Protein AF-A0A920W8Z4-F1 (afdb_monomer_lite)

pLDDT: mean 73.72, std 17.5, range [38.81, 95.88]

Sequence (122 aa):
MTVTRDEVDTISGELWQLGTLGIEEVDAGTTVTLLAGFNSAISADDAAKQLKRFAVVEEFGSGDYLDPWRDFASIYRAGNRFVVKPPWVVTSQTQANWSVDRPGRSFGSGSHPPTRLAFGST

Radius of gyration: 22.01 Å; chains: 1; bounding box: 44×39×53 Å

Foldseek 3Di:
DKDFPVCVVVVVVLLVVLPFPDWDWDDPDRITDIDTHDPDLVSVVVSCVVVVHDDDRDDDDPPPPPCPVVVVFDWDDQPDAEIEHAPPDDDDDDGHDYDHDHPDDDPQSNPDPVNSVVSVDD

Secondary structure (DSSP, 8-state):
-EEEGGGHHHHHHHHHHTT-SEEEEEE-SSEEEEEEE-SSHHHHHHHHHHTTS--------TTTTTSGGGGG---EEETTTEEEE-TT------SSEEEE---SSSS-SS-SHHHHHHTS--

Structure (mmCIF, N/CA/C/O backbone):
data_AF-A0A920W8Z4-F1
#
_entry.id   AF-A0A920W8Z4-F1
#
loop_
_atom_site.group_PDB
_atom_site.id
_atom_site.type_symbol
_atom_site.label_atom_id
_atom_site.label_alt_id
_atom_site.label_comp_id
_atom_site.label_asym_id
_atom_site.label_entity_id
_atom_site.label_seq_id
_atom_site.pdbx_PDB_ins_code
_atom_site.Cartn_x
_atom_site.Cartn_y
_atom_site.Cartn_z
_atom_site.occupancy
_atom_site.B_iso_or_equiv
_atom_site.auth_seq_id
_atom_site.auth_comp_id
_atom_site.auth_asym_id
_atom_site.auth_atom_id
_atom_site.pdbx_PDB_model_num
ATOM 1 N N . MET A 1 1 ? 0.546 -1.588 9.445 1.00 89.69 1 MET A N 1
ATOM 2 C CA . MET A 1 1 ? -0.144 -2.011 10.690 1.00 89.69 1 MET A CA 1
ATOM 3 C C . MET A 1 1 ? -0.631 -3.442 10.548 1.00 89.69 1 MET A C 1
ATOM 5 O O . MET A 1 1 ? -0.862 -3.854 9.421 1.00 89.69 1 MET A O 1
ATOM 9 N N . THR A 1 2 ? -0.821 -4.180 11.640 1.00 92.06 2 THR A N 1
ATOM 10 C CA . THR A 1 2 ? -1.317 -5.568 11.586 1.00 92.06 2 THR A CA 1
ATOM 11 C C . THR A 1 2 ? -2.786 -5.633 11.994 1.00 92.06 2 THR A C 1
ATOM 13 O O . THR A 1 2 ? -3.162 -5.062 13.016 1.00 92.06 2 THR A O 1
ATOM 16 N N . VAL A 1 3 ? -3.598 -6.327 11.198 1.00 92.00 3 VAL A N 1
ATOM 17 C CA . VAL A 1 3 ? -5.046 -6.507 11.392 1.00 92.00 3 VAL A CA 1
ATOM 18 C C . VAL A 1 3 ? -5.429 -7.980 11.247 1.00 92.00 3 VAL A C 1
ATOM 20 O O . VAL A 1 3 ? -4.662 -8.785 10.708 1.00 92.00 3 VAL A O 1
ATOM 23 N N . THR A 1 4 ? -6.609 -8.357 11.732 1.00 94.19 4 THR A N 1
ATOM 24 C CA . THR A 1 4 ? -7.192 -9.673 11.424 1.00 94.19 4 THR A CA 1
ATOM 25 C C . THR A 1 4 ? -7.738 -9.704 9.994 1.00 94.19 4 THR A C 1
ATOM 27 O O . THR A 1 4 ? -8.006 -8.657 9.409 1.00 94.19 4 THR A O 1
ATOM 30 N N . ARG A 1 5 ? -7.923 -10.899 9.414 1.00 91.88 5 ARG A N 1
ATOM 31 C CA . ARG A 1 5 ? -8.456 -11.036 8.043 1.00 91.88 5 ARG A CA 1
ATOM 32 C C . ARG A 1 5 ? -9.834 -10.404 7.856 1.00 91.88 5 ARG A C 1
ATOM 34 O O . ARG A 1 5 ? -10.074 -9.798 6.819 1.00 91.88 5 ARG A O 1
ATOM 41 N N . ASP A 1 6 ? -10.698 -10.505 8.859 1.00 94.25 6 ASP A N 1
ATOM 42 C CA . ASP A 1 6 ? -12.054 -9.954 8.788 1.00 94.25 6 ASP A CA 1
ATOM 43 C C . ASP A 1 6 ? -12.058 -8.416 8.850 1.00 94.25 6 ASP A C 1
ATOM 45 O O . ASP A 1 6 ? -12.983 -7.772 8.364 1.00 94.25 6 ASP A O 1
ATOM 49 N N . GLU A 1 7 ? -11.007 -7.811 9.409 1.00 93.62 7 GLU A N 1
ATOM 50 C CA . GLU A 1 7 ? -10.846 -6.357 9.482 1.00 93.62 7 GLU A CA 1
ATOM 51 C C . GLU A 1 7 ? -10.243 -5.752 8.202 1.00 93.62 7 GLU A C 1
ATOM 53 O O . GLU A 1 7 ? -10.347 -4.540 8.014 1.00 93.62 7 GLU A O 1
ATOM 58 N N . VAL A 1 8 ? -9.621 -6.551 7.322 1.00 93.88 8 VAL A N 1
ATOM 59 C CA . VAL A 1 8 ? -8.846 -6.053 6.163 1.00 93.88 8 VAL A CA 1
ATOM 60 C C . VAL A 1 8 ? -9.657 -5.100 5.293 1.00 93.88 8 VAL A C 1
ATOM 62 O O . VAL A 1 8 ? -9.189 -3.998 5.011 1.00 93.88 8 VAL A O 1
ATOM 65 N N . ASP A 1 9 ? -10.868 -5.494 4.900 1.00 94.31 9 ASP A N 1
ATOM 66 C CA . ASP A 1 9 ? -11.721 -4.691 4.018 1.00 94.31 9 ASP A CA 1
ATOM 67 C C . ASP A 1 9 ? -12.109 -3.354 4.670 1.00 94.31 9 ASP A C 1
ATOM 69 O O . ASP A 1 9 ? -11.938 -2.285 4.083 1.00 94.31 9 ASP A O 1
ATOM 73 N N . THR A 1 10 ? -12.526 -3.403 5.939 1.00 95.62 10 THR A N 1
ATOM 74 C CA . THR A 1 10 ? -12.933 -2.209 6.694 1.00 95.62 10 THR A CA 1
ATOM 75 C C . THR A 1 10 ? -11.770 -1.233 6.864 1.00 95.62 10 THR A C 1
ATOM 77 O O . THR A 1 10 ? -11.901 -0.053 6.542 1.00 95.62 10 THR A O 1
ATOM 80 N N . ILE A 1 11 ? -10.608 -1.715 7.315 1.00 94.44 11 ILE A N 1
ATOM 81 C CA . ILE A 1 11 ? -9.447 -0.851 7.570 1.00 94.44 11 ILE A CA 1
ATOM 82 C C . ILE A 1 11 ? -8.847 -0.320 6.272 1.00 94.44 11 ILE A C 1
ATOM 84 O O . ILE A 1 11 ? -8.417 0.831 6.223 1.00 94.44 11 ILE A O 1
ATOM 88 N N . SER A 1 12 ? -8.868 -1.111 5.200 1.00 94.88 12 SER A N 1
ATOM 89 C CA . SER A 1 12 ? -8.455 -0.632 3.881 1.00 94.88 12 SER A CA 1
ATOM 90 C C . SER A 1 12 ? -9.366 0.492 3.394 1.00 94.88 12 SER A C 1
ATOM 92 O O . S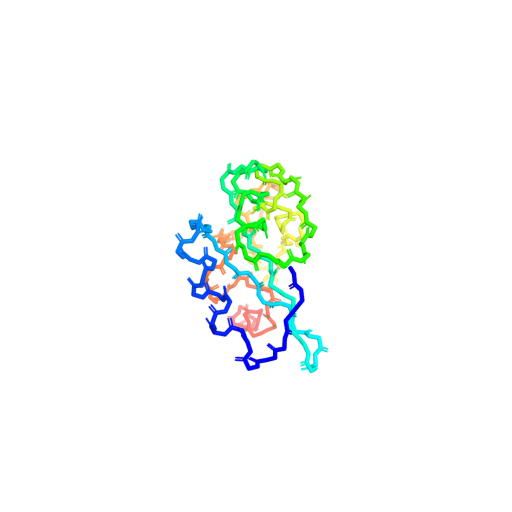ER A 1 12 ? -8.876 1.508 2.905 1.00 94.88 12 SER A O 1
ATOM 94 N N . GLY A 1 13 ? -10.682 0.363 3.584 1.00 95.12 13 GLY A N 1
ATOM 95 C CA . GLY A 1 13 ? -11.644 1.422 3.281 1.00 95.12 13 GLY A CA 1
ATOM 96 C C . GLY A 1 13 ? -11.372 2.717 4.052 1.00 95.12 13 GLY A C 1
ATOM 97 O O . GLY A 1 13 ? -11.353 3.796 3.458 1.00 95.12 13 GLY A O 1
ATOM 98 N N . GLU A 1 14 ? -11.100 2.622 5.354 1.00 95.88 14 GLU A N 1
ATOM 99 C CA . GLU A 1 14 ? -10.739 3.784 6.178 1.00 95.88 14 GLU A CA 1
ATOM 100 C C . GLU A 1 14 ? -9.427 4.433 5.701 1.00 95.88 14 GLU A C 1
ATOM 102 O O . GLU A 1 14 ? -9.353 5.653 5.559 1.00 95.88 14 GLU A O 1
ATOM 107 N N . LEU A 1 15 ? -8.406 3.639 5.363 1.00 94.81 15 LEU A N 1
ATOM 108 C CA . LEU A 1 15 ? -7.141 4.137 4.808 1.00 94.81 15 LEU A CA 1
ATOM 109 C C . LEU A 1 15 ? -7.330 4.888 3.480 1.00 94.81 15 LEU A C 1
ATOM 111 O O . LEU A 1 15 ? -6.681 5.914 3.257 1.00 94.81 15 LEU A O 1
ATOM 115 N N . TRP A 1 16 ? -8.242 4.427 2.620 1.00 95.81 16 TRP A N 1
ATOM 116 C CA . TRP A 1 16 ? -8.617 5.142 1.395 1.00 95.81 16 TRP A CA 1
ATOM 117 C C . TRP A 1 16 ? -9.289 6.481 1.680 1.00 95.81 16 TRP A C 1
ATOM 119 O O . TRP A 1 16 ? -8.955 7.480 1.042 1.00 95.81 16 TRP A O 1
ATOM 129 N N . GLN A 1 17 ? -10.185 6.539 2.665 1.00 95.88 17 GLN A N 1
ATOM 130 C CA . GLN A 1 17 ? -10.807 7.799 3.086 1.00 95.88 17 GLN A CA 1
ATOM 131 C C . GLN A 1 17 ? -9.789 8.785 3.673 1.00 95.88 17 GLN A C 1
ATOM 133 O O . GLN A 1 17 ? -9.941 9.995 3.512 1.00 95.88 17 GLN A O 1
ATOM 138 N N . LEU A 1 18 ? -8.732 8.271 4.304 1.00 94.88 18 LEU A N 1
ATOM 139 C CA . LEU A 1 18 ? -7.634 9.057 4.869 1.00 94.88 18 LEU A CA 1
ATOM 140 C C . LEU A 1 18 ? -6.580 9.477 3.831 1.00 94.88 18 LEU A C 1
ATOM 142 O O . LEU A 1 18 ? -5.631 10.179 4.176 1.00 94.88 18 LEU A O 1
ATOM 146 N N . GLY A 1 19 ? -6.749 9.099 2.561 1.00 93.81 19 GLY A N 1
ATOM 147 C CA . GLY A 1 19 ? -5.921 9.588 1.460 1.00 93.81 19 GLY A CA 1
ATOM 148 C C . GLY A 1 19 ? -4.642 8.791 1.216 1.00 93.81 19 GLY A C 1
ATOM 149 O O . GLY A 1 19 ? -3.647 9.362 0.764 1.00 93.81 19 GLY A O 1
ATOM 150 N N . THR A 1 20 ? -4.642 7.485 1.500 1.00 94.88 20 THR A N 1
ATOM 151 C CA . THR A 1 20 ? -3.537 6.620 1.068 1.00 94.88 20 THR A CA 1
ATOM 152 C C . THR A 1 20 ? -3.388 6.622 -0.461 1.00 94.88 20 THR A C 1
ATOM 154 O O . THR A 1 20 ? -4.362 6.739 -1.204 1.00 94.88 20 THR A O 1
ATOM 157 N N . LEU A 1 21 ? -2.151 6.495 -0.942 1.00 92.62 21 LEU A N 1
ATOM 158 C CA . LEU A 1 21 ? -1.816 6.376 -2.365 1.00 92.62 21 LEU A CA 1
ATOM 159 C C . LEU A 1 21 ? -1.874 4.923 -2.859 1.00 92.62 21 LEU A C 1
ATOM 161 O O . LEU A 1 21 ? -1.913 4.675 -4.063 1.00 92.62 21 LEU A O 1
ATOM 165 N N . GLY A 1 22 ? -1.855 3.966 -1.933 1.00 91.75 22 GLY A N 1
ATOM 166 C CA . GLY A 1 22 ? -1.861 2.540 -2.216 1.00 91.75 22 GLY A CA 1
ATOM 167 C C . GLY A 1 22 ? -1.647 1.729 -0.946 1.00 91.75 22 GLY A C 1
ATOM 168 O O . GLY A 1 22 ? -1.024 2.204 0.005 1.00 91.75 22 GLY A O 1
ATOM 169 N N . ILE A 1 23 ? -2.165 0.504 -0.951 1.00 92.44 23 ILE A N 1
ATOM 170 C CA . ILE A 1 23 ? -2.074 -0.434 0.165 1.00 92.44 23 ILE A CA 1
ATOM 171 C C . ILE A 1 23 ? -1.448 -1.728 -0.354 1.00 92.44 23 ILE A C 1
ATOM 173 O O . ILE A 1 23 ? -1.911 -2.281 -1.352 1.00 92.44 23 ILE A O 1
ATOM 177 N N . GLU A 1 24 ? -0.405 -2.201 0.318 1.00 93.44 24 GLU A N 1
ATOM 178 C CA . GLU A 1 24 ? 0.142 -3.544 0.148 1.00 93.44 24 GLU A CA 1
ATOM 179 C C . GLU A 1 24 ? -0.300 -4.429 1.317 1.00 93.44 24 GLU A C 1
ATOM 181 O O . GLU A 1 24 ? -0.213 -4.037 2.484 1.00 93.44 24 GLU A O 1
ATOM 186 N N . GLU A 1 25 ? -0.775 -5.629 0.990 1.00 93.69 25 GLU A N 1
ATOM 187 C CA . GLU A 1 25 ? -1.154 -6.655 1.954 1.00 93.69 25 GLU A CA 1
ATOM 188 C C . GLU A 1 25 ? -0.058 -7.713 2.045 1.00 93.69 25 GLU A C 1
ATOM 190 O O . GLU A 1 25 ? 0.203 -8.446 1.089 1.00 93.69 25 GLU A O 1
ATOM 195 N N . VAL A 1 26 ? 0.560 -7.825 3.218 1.00 93.62 26 VAL A N 1
ATOM 196 C CA . VAL A 1 26 ? 1.530 -8.881 3.513 1.00 93.62 26 VAL A CA 1
ATOM 197 C C . VAL A 1 26 ? 0.867 -9.912 4.413 1.00 93.62 26 VAL A C 1
ATOM 199 O O . VAL A 1 26 ? 0.588 -9.661 5.590 1.00 93.62 26 VAL A O 1
ATOM 202 N N . ASP A 1 27 ? 0.588 -11.073 3.829 1.00 91.31 27 ASP A N 1
ATOM 203 C CA . ASP A 1 27 ? -0.072 -12.189 4.498 1.00 91.31 27 ASP A CA 1
ATOM 204 C C . ASP A 1 27 ? 0.858 -12.835 5.539 1.00 91.31 27 ASP A C 1
ATOM 206 O O . ASP A 1 27 ? 1.996 -13.203 5.240 1.00 91.31 27 ASP A O 1
ATOM 210 N N . ALA A 1 28 ? 0.360 -12.984 6.767 1.00 88.56 28 ALA A N 1
ATOM 211 C CA . ALA A 1 28 ? 1.042 -13.644 7.877 1.00 88.56 28 ALA A CA 1
ATOM 212 C C . ALA A 1 28 ? 0.173 -14.765 8.485 1.00 88.56 28 ALA A C 1
ATOM 214 O O . ALA A 1 28 ? 0.219 -15.041 9.686 1.00 88.56 28 ALA A O 1
ATOM 215 N N . GLY A 1 29 ? -0.645 -15.424 7.658 1.00 88.19 29 GLY A N 1
ATOM 216 C CA . GLY A 1 29 ? -1.511 -16.527 8.063 1.00 88.19 29 GLY A CA 1
ATOM 217 C C . GLY A 1 29 ? -2.849 -16.028 8.602 1.00 88.19 29 GLY A C 1
ATOM 218 O O . GLY A 1 29 ? -3.781 -15.791 7.832 1.00 88.19 29 GLY A O 1
ATOM 219 N N . THR A 1 30 ? -2.974 -15.905 9.927 1.00 88.94 30 THR A N 1
ATOM 220 C CA . THR A 1 30 ? -4.222 -15.461 10.587 1.00 88.94 30 THR A CA 1
ATOM 221 C C . THR A 1 30 ? -4.375 -13.943 10.635 1.00 88.94 30 THR A C 1
ATOM 223 O O . THR A 1 30 ? -5.462 -13.440 10.913 1.00 88.94 30 THR A O 1
ATOM 226 N N . THR A 1 31 ? -3.294 -13.213 10.380 1.00 93.44 31 THR A N 1
ATOM 227 C CA . THR A 1 31 ? -3.267 -11.752 10.334 1.00 93.44 31 THR A CA 1
ATOM 228 C C . THR A 1 31 ? -2.704 -11.275 9.006 1.00 93.44 31 THR A C 1
ATOM 230 O O . THR A 1 31 ? -2.011 -12.009 8.299 1.00 93.44 31 THR A O 1
ATOM 233 N N . VAL A 1 32 ? -3.013 -10.027 8.677 1.00 94.12 32 VAL A N 1
ATOM 234 C CA . VAL A 1 32 ? -2.503 -9.339 7.495 1.00 94.12 32 VAL A CA 1
ATOM 235 C C . VAL A 1 32 ? -1.825 -8.059 7.952 1.00 94.12 32 VAL A C 1
ATOM 237 O O . VAL A 1 32 ? -2.351 -7.322 8.790 1.00 94.12 32 VAL A O 1
ATOM 240 N N . THR A 1 33 ? -0.634 -7.797 7.425 1.00 93.44 33 THR A N 1
ATOM 241 C CA . THR A 1 33 ? 0.033 -6.511 7.609 1.00 93.44 33 THR A CA 1
ATOM 242 C C . THR A 1 33 ? -0.309 -5.610 6.434 1.00 93.44 33 THR A C 1
ATOM 244 O O . THR A 1 33 ? 0.054 -5.907 5.303 1.00 93.44 33 THR A O 1
ATOM 247 N N . LEU A 1 34 ? -1.002 -4.508 6.714 1.00 92.50 34 LEU A N 1
ATOM 248 C CA . LEU A 1 34 ? -1.309 -3.461 5.744 1.00 92.50 34 LEU A CA 1
ATOM 249 C C . LEU A 1 34 ? -0.183 -2.424 5.742 1.00 92.50 34 LEU A C 1
ATOM 251 O O . LEU A 1 34 ? 0.052 -1.767 6.767 1.00 92.50 34 LEU A O 1
ATOM 255 N N . LEU A 1 35 ? 0.494 -2.263 4.608 1.00 92.94 35 LEU A N 1
ATOM 256 C CA . LEU A 1 35 ? 1.426 -1.165 4.359 1.00 92.94 35 LEU A CA 1
ATOM 257 C C . LEU A 1 35 ? 0.728 -0.120 3.492 1.00 92.94 35 LEU A C 1
ATOM 259 O O . LEU A 1 35 ? 0.478 -0.351 2.315 1.00 92.94 35 LEU A O 1
ATOM 263 N N . ALA A 1 36 ? 0.393 1.023 4.087 1.00 92.44 36 ALA A N 1
ATOM 264 C CA . ALA A 1 36 ? -0.296 2.113 3.409 1.00 92.44 36 ALA A CA 1
ATOM 265 C C . ALA A 1 36 ? 0.689 3.235 3.073 1.00 92.44 36 ALA A C 1
ATOM 267 O O . ALA A 1 36 ? 1.330 3.794 3.964 1.00 92.44 36 ALA A O 1
ATOM 268 N N . GLY A 1 37 ? 0.803 3.570 1.790 1.00 91.19 37 GLY A N 1
ATOM 269 C CA . GLY A 1 37 ? 1.637 4.672 1.317 1.00 91.19 37 GLY A CA 1
ATOM 270 C C . GLY A 1 37 ? 0.913 6.011 1.431 1.00 91.19 37 GLY A C 1
ATOM 271 O O . GLY A 1 37 ? -0.274 6.105 1.123 1.00 91.19 37 GLY A O 1
ATOM 272 N N . PHE A 1 38 ? 1.621 7.067 1.825 1.00 90.75 38 PHE A N 1
ATOM 273 C CA . PHE A 1 38 ? 1.095 8.433 1.882 1.00 90.75 38 PHE A CA 1
ATOM 274 C C . PHE A 1 38 ? 2.074 9.412 1.240 1.00 90.75 38 PHE A C 1
ATOM 276 O O . PHE A 1 38 ? 3.261 9.128 1.107 1.00 90.75 38 PHE A O 1
ATOM 283 N N . ASN A 1 39 ? 1.575 10.590 0.862 1.00 88.69 39 ASN A N 1
ATOM 284 C CA . ASN A 1 39 ? 2.385 11.611 0.195 1.00 88.69 39 ASN A CA 1
ATOM 285 C C . ASN A 1 39 ? 3.414 12.285 1.128 1.00 88.69 39 ASN A C 1
ATOM 287 O O . ASN A 1 39 ? 4.307 12.984 0.660 1.00 88.69 39 ASN A O 1
ATOM 291 N N . SER A 1 40 ? 3.277 12.119 2.446 1.00 86.69 40 SER A N 1
ATOM 292 C CA . SER A 1 40 ? 4.259 12.566 3.438 1.00 86.69 40 SER A CA 1
ATOM 293 C C . SER A 1 40 ? 4.150 11.775 4.745 1.00 86.69 40 SER A C 1
ATOM 295 O O . SER A 1 40 ? 3.077 11.256 5.075 1.00 86.69 40 SER A O 1
ATOM 297 N N . ALA A 1 41 ? 5.228 11.764 5.533 1.00 85.69 41 ALA A N 1
ATOM 298 C CA . ALA A 1 41 ? 5.228 11.191 6.879 1.00 85.69 41 ALA A CA 1
ATOM 299 C C . ALA A 1 41 ? 4.194 11.860 7.807 1.00 85.69 41 ALA A C 1
ATOM 301 O O . ALA A 1 41 ? 3.563 11.179 8.608 1.00 85.69 41 ALA A O 1
ATOM 302 N N . ILE A 1 42 ? 3.954 13.169 7.646 1.00 88.62 42 ILE A N 1
ATOM 303 C CA . ILE A 1 42 ? 2.935 13.912 8.409 1.00 88.62 42 ILE A CA 1
ATOM 304 C C . ILE A 1 42 ? 1.538 13.347 8.123 1.00 88.62 42 ILE A C 1
ATOM 306 O O . ILE A 1 42 ? 0.810 13.004 9.047 1.00 88.62 42 ILE A O 1
ATOM 310 N N . SER A 1 43 ? 1.182 13.175 6.844 1.00 90.00 43 SER A N 1
ATOM 311 C CA . SER A 1 43 ? -0.116 12.592 6.473 1.00 90.00 43 SER A CA 1
ATOM 312 C C . SER A 1 43 ? -0.272 11.136 6.928 1.00 90.00 43 SER A C 1
ATOM 314 O O . SER A 1 43 ? -1.371 10.737 7.305 1.00 90.00 43 SER A O 1
ATOM 316 N N . ALA A 1 44 ? 0.815 10.356 6.939 1.00 88.44 44 ALA A N 1
ATOM 317 C CA . ALA A 1 44 ? 0.798 8.993 7.465 1.00 88.44 44 ALA A CA 1
ATOM 318 C C . ALA A 1 44 ? 0.562 8.964 8.986 1.00 88.44 44 ALA A C 1
ATOM 320 O O . ALA A 1 44 ? -0.222 8.152 9.475 1.00 88.44 44 ALA A O 1
ATOM 321 N N . ASP A 1 45 ? 1.204 9.867 9.729 1.00 88.44 45 ASP A N 1
ATOM 322 C CA . ASP A 1 45 ? 1.045 9.989 11.181 1.00 88.44 45 ASP A CA 1
ATOM 323 C C . ASP A 1 45 ? -0.366 10.467 11.567 1.00 88.44 45 ASP A C 1
ATOM 325 O O . ASP A 1 45 ? -0.999 9.898 12.461 1.00 88.44 45 ASP A O 1
ATOM 329 N N . ASP A 1 46 ? -0.918 11.444 10.845 1.00 90.69 46 ASP A N 1
ATOM 330 C CA . ASP A 1 46 ? -2.294 11.903 11.051 1.00 90.69 46 ASP A CA 1
ATOM 331 C C . ASP A 1 46 ? -3.318 10.793 10.774 1.00 90.69 46 ASP A C 1
ATOM 333 O O . ASP A 1 46 ? -4.271 10.626 11.542 1.00 90.69 46 ASP A O 1
ATOM 337 N N . ALA A 1 47 ? -3.109 9.993 9.725 1.00 90.56 47 ALA A N 1
ATOM 338 C CA . ALA A 1 47 ? -3.943 8.830 9.437 1.00 90.56 47 ALA A CA 1
ATOM 339 C C . ALA A 1 47 ? -3.848 7.772 10.551 1.00 90.56 47 ALA A C 1
ATOM 341 O O . ALA A 1 47 ? -4.874 7.287 11.033 1.00 90.56 47 ALA A O 1
ATOM 342 N N . ALA A 1 48 ? -2.637 7.458 11.027 1.00 88.12 48 ALA A N 1
ATOM 343 C CA . ALA A 1 48 ? -2.426 6.511 12.125 1.00 88.12 48 ALA A CA 1
ATOM 344 C C . ALA A 1 48 ? -3.139 6.951 13.418 1.00 88.12 48 ALA A C 1
ATOM 346 O O . ALA A 1 48 ? -3.817 6.148 14.069 1.00 88.12 48 ALA A O 1
ATOM 347 N N . LYS A 1 49 ? -3.059 8.245 13.758 1.00 89.56 49 LYS A N 1
ATOM 348 C CA . LYS A 1 49 ? -3.772 8.838 14.901 1.00 89.56 49 LYS A CA 1
ATOM 349 C C . LYS A 1 49 ? -5.289 8.734 14.756 1.00 89.56 49 LYS A C 1
ATOM 351 O O . LYS A 1 49 ? -5.965 8.382 15.724 1.00 89.56 49 LYS A O 1
ATOM 356 N N . GLN A 1 50 ? -5.829 9.020 13.570 1.00 9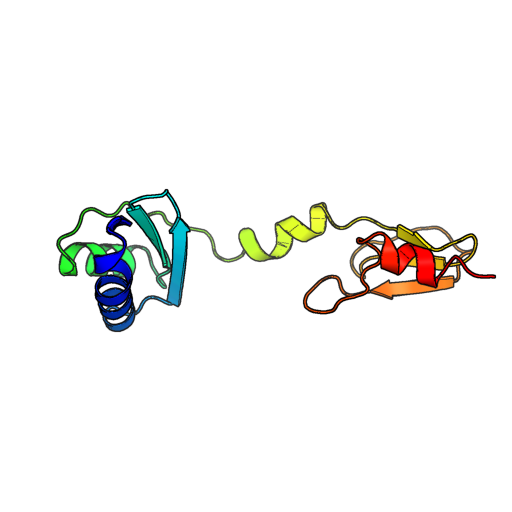0.62 50 GLN A N 1
ATOM 357 C CA . GLN A 1 50 ? -7.273 8.968 13.312 1.00 90.62 50 GLN A CA 1
ATOM 358 C C . GLN A 1 50 ? -7.835 7.547 13.390 1.00 90.62 50 GLN A C 1
ATOM 360 O O . GLN A 1 50 ? -8.896 7.347 13.982 1.00 90.62 50 GLN A O 1
ATOM 365 N N . LEU A 1 51 ? -7.088 6.556 12.898 1.00 88.31 51 LEU A N 1
ATOM 366 C CA . LEU A 1 51 ? -7.442 5.136 13.008 1.00 88.31 51 LEU A CA 1
ATOM 367 C C . LEU A 1 51 ? -7.365 4.609 14.446 1.00 88.31 51 LEU A C 1
ATOM 369 O O . LEU A 1 51 ? -7.832 3.503 14.720 1.00 88.31 51 LEU A O 1
ATOM 373 N N . LYS A 1 52 ? -6.761 5.377 15.369 1.00 85.81 52 LYS A N 1
ATOM 374 C CA . LYS A 1 52 ? -6.520 4.998 16.772 1.00 85.81 52 LYS A CA 1
ATOM 375 C C . LYS A 1 52 ? -5.838 3.635 16.901 1.00 85.81 52 LYS A C 1
ATOM 377 O O . LYS A 1 52 ? -6.052 2.910 17.873 1.00 85.81 52 LYS A O 1
ATOM 382 N N . ARG A 1 53 ? -5.019 3.279 15.913 1.00 76.62 53 ARG A N 1
ATOM 383 C CA . ARG A 1 53 ? -4.275 2.024 15.870 1.00 76.62 53 ARG A CA 1
ATOM 384 C C . ARG A 1 53 ? -2.788 2.311 15.855 1.00 76.62 53 ARG A C 1
ATOM 386 O O . ARG A 1 53 ? -2.331 3.291 15.278 1.00 76.62 53 ARG A O 1
ATOM 393 N N . PHE A 1 54 ? -2.033 1.426 16.494 1.00 73.38 54 PHE A N 1
ATOM 394 C CA . PHE A 1 54 ? -0.585 1.503 16.450 1.00 73.38 54 PHE A CA 1
ATOM 395 C C . PHE A 1 54 ? -0.101 1.185 15.030 1.00 73.38 54 PHE A C 1
ATOM 397 O O . PHE A 1 54 ? -0.364 0.106 14.491 1.00 73.38 54 PHE A O 1
ATOM 404 N N . ALA A 1 55 ? 0.613 2.130 14.433 1.00 76.75 55 ALA A N 1
ATOM 405 C CA . ALA A 1 55 ? 1.291 1.961 13.162 1.00 76.75 55 ALA A CA 1
ATOM 406 C C . ALA A 1 55 ? 2.709 2.517 13.291 1.00 76.75 55 ALA A C 1
ATOM 408 O O . ALA A 1 55 ? 2.923 3.557 13.910 1.00 76.75 55 ALA A O 1
ATOM 409 N N . VAL A 1 56 ? 3.671 1.806 12.710 1.00 78.12 56 VAL A N 1
ATOM 410 C CA . VAL A 1 56 ? 5.020 2.333 12.510 1.00 78.12 56 VAL A CA 1
ATOM 411 C C . VAL A 1 56 ? 4.982 3.154 11.225 1.00 78.12 56 VAL A C 1
ATOM 413 O O . VAL A 1 56 ? 4.526 2.650 10.198 1.00 78.12 56 VAL A O 1
ATOM 416 N N . VAL A 1 57 ? 5.404 4.415 11.304 1.00 75.81 57 VAL A N 1
ATOM 417 C CA . VAL A 1 57 ? 5.525 5.311 10.149 1.00 75.81 57 VAL A CA 1
ATOM 418 C C . VAL A 1 57 ? 6.995 5.361 9.754 1.00 75.81 57 VAL A C 1
ATOM 420 O O . VAL A 1 57 ? 7.835 5.767 10.555 1.00 75.81 57 VAL A O 1
ATOM 423 N N . GLU A 1 58 ? 7.293 4.948 8.527 1.00 76.56 58 GLU A N 1
ATOM 424 C CA . GLU A 1 58 ? 8.630 5.014 7.939 1.00 76.56 58 GLU A CA 1
ATOM 425 C C . GLU A 1 58 ? 8.592 5.926 6.713 1.00 76.56 58 GLU A C 1
ATOM 427 O O . GLU A 1 58 ? 7.665 5.866 5.902 1.00 76.56 58 GLU A O 1
ATOM 432 N N . GLU A 1 59 ? 9.584 6.806 6.597 1.00 72.75 59 GLU A N 1
ATOM 433 C CA . GLU A 1 59 ? 9.748 7.662 5.429 1.00 72.75 59 GLU A CA 1
ATOM 434 C C . GLU A 1 59 ?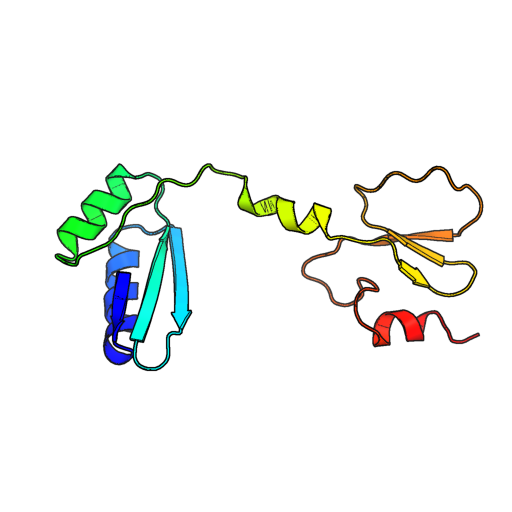 10.603 6.937 4.391 1.00 72.75 59 GLU A C 1
ATOM 436 O O . GLU A 1 59 ? 11.718 6.500 4.678 1.00 72.75 59 GLU A O 1
ATOM 441 N N . PHE A 1 60 ? 10.076 6.823 3.175 1.00 66.56 60 PHE A N 1
ATOM 442 C CA . PHE A 1 60 ? 10.766 6.199 2.057 1.00 66.56 60 PHE A CA 1
ATOM 443 C C . PHE A 1 60 ? 11.059 7.241 0.977 1.00 66.56 60 PHE A C 1
ATOM 445 O O . PHE A 1 60 ? 10.170 7.981 0.551 1.00 66.56 60 PHE A O 1
ATOM 452 N N . GLY A 1 61 ? 12.315 7.298 0.529 1.00 59.16 61 GLY A N 1
ATOM 453 C CA . GLY A 1 61 ? 12.740 8.181 -0.553 1.00 59.16 61 GLY A CA 1
ATOM 454 C C . GLY A 1 61 ? 12.052 7.813 -1.868 1.00 59.16 61 GLY A C 1
ATOM 455 O O . GLY A 1 61 ? 11.995 6.647 -2.261 1.00 59.16 61 GLY A O 1
ATOM 456 N N . SER A 1 62 ? 11.505 8.803 -2.572 1.00 54.81 62 SER A N 1
ATOM 457 C CA . SER A 1 62 ? 10.850 8.571 -3.858 1.00 54.81 62 SER A CA 1
ATOM 458 C C . SER A 1 62 ? 11.874 8.132 -4.914 1.00 54.81 62 SER A C 1
ATOM 460 O O . SER A 1 62 ? 12.706 8.938 -5.326 1.00 54.81 62 SER A O 1
ATOM 462 N N . GLY A 1 63 ? 11.782 6.888 -5.393 1.00 53.38 63 GLY A N 1
ATOM 463 C CA . GLY A 1 63 ? 12.512 6.410 -6.578 1.00 53.38 63 GLY A CA 1
ATOM 464 C C . GLY A 1 63 ? 13.407 5.191 -6.359 1.00 53.38 63 GLY A C 1
ATOM 465 O O . GLY A 1 63 ? 13.615 4.436 -7.308 1.00 53.38 63 GLY A O 1
ATOM 466 N N . ASP A 1 64 ? 13.833 4.922 -5.125 1.00 53.09 64 ASP A N 1
ATOM 467 C CA . ASP A 1 64 ? 14.802 3.853 -4.827 1.00 53.09 64 ASP A CA 1
ATOM 468 C C . ASP A 1 64 ? 14.257 2.436 -5.086 1.00 53.09 64 ASP A C 1
ATOM 470 O O . ASP A 1 64 ? 15.020 1.480 -5.166 1.00 53.09 64 ASP A O 1
ATOM 474 N N . TYR A 1 65 ? 12.943 2.288 -5.280 1.00 52.91 65 TYR A N 1
ATOM 475 C CA . TYR A 1 65 ? 12.265 0.998 -5.473 1.00 52.91 65 TYR A CA 1
ATOM 476 C C . TYR A 1 65 ? 11.919 0.678 -6.933 1.00 52.91 65 TYR A C 1
ATOM 478 O O . TYR A 1 65 ? 11.581 -0.464 -7.242 1.00 52.91 65 TYR A O 1
ATOM 486 N N . LEU A 1 66 ? 11.962 1.660 -7.843 1.00 54.25 66 LEU A N 1
ATOM 487 C CA . LEU A 1 66 ? 11.427 1.487 -9.205 1.00 54.25 66 LEU A CA 1
ATOM 488 C C . LEU A 1 66 ? 12.418 0.863 -10.188 1.00 54.25 66 LEU A C 1
ATOM 490 O O . LEU A 1 66 ? 11.998 0.280 -11.188 1.00 54.25 66 LEU A O 1
ATOM 494 N N . ASP A 1 67 ? 13.711 0.952 -9.897 1.00 59.59 67 ASP A N 1
ATOM 495 C CA . ASP A 1 67 ? 14.785 0.517 -10.784 1.00 59.59 67 ASP A CA 1
ATOM 496 C C . ASP A 1 67 ? 15.738 -0.579 -10.249 1.00 59.59 67 ASP A C 1
ATOM 498 O O . ASP A 1 67 ? 16.428 -1.144 -11.099 1.00 59.59 67 ASP A O 1
ATOM 502 N N . PRO A 1 68 ? 15.774 -1.000 -8.957 1.00 63.50 68 PRO A N 1
ATOM 503 C CA . PRO A 1 68 ? 16.717 -2.038 -8.504 1.00 63.50 68 PRO A CA 1
ATOM 504 C C . PRO A 1 68 ? 16.601 -3.364 -9.256 1.00 63.50 68 PRO A C 1
ATOM 506 O O . PRO A 1 68 ? 17.578 -4.081 -9.445 1.00 63.50 68 PRO A O 1
ATOM 509 N N . TRP A 1 69 ? 15.405 -3.705 -9.743 1.00 61.84 69 TRP A N 1
ATOM 510 C CA . TRP A 1 69 ? 15.192 -4.907 -10.551 1.00 61.84 69 TRP A CA 1
ATOM 511 C C . TRP A 1 69 ? 16.021 -4.906 -11.852 1.00 61.84 69 TRP A C 1
ATOM 513 O O . TRP A 1 69 ? 16.322 -5.976 -12.385 1.00 61.84 69 TRP A O 1
ATOM 523 N N . ARG A 1 70 ? 16.410 -3.728 -12.369 1.00 69.38 70 ARG A N 1
ATOM 524 C CA . ARG A 1 70 ? 17.242 -3.594 -13.576 1.00 69.38 70 ARG A CA 1
ATOM 525 C C . ARG A 1 70 ? 18.641 -4.148 -13.373 1.00 69.38 70 ARG A C 1
ATOM 527 O O . ARG A 1 70 ? 19.195 -4.672 -14.338 1.00 69.38 70 ARG A O 1
ATOM 534 N N . ASP A 1 71 ? 19.163 -4.085 -12.150 1.00 71.62 71 ASP A N 1
ATOM 535 C CA . ASP A 1 71 ? 20.476 -4.632 -11.796 1.00 71.62 71 ASP A CA 1
ATOM 536 C C . ASP A 1 71 ? 20.494 -6.162 -11.903 1.00 71.62 71 ASP A C 1
ATOM 538 O O . ASP A 1 71 ? 21.528 -6.770 -12.175 1.00 71.62 71 ASP A O 1
ATOM 542 N N . PHE A 1 72 ? 19.326 -6.795 -11.773 1.00 65.81 72 PHE A N 1
ATOM 543 C CA . PHE A 1 72 ? 19.153 -8.239 -11.922 1.00 65.81 72 PHE A CA 1
ATOM 544 C C . PHE A 1 72 ? 18.770 -8.660 -13.356 1.00 65.81 72 PHE A C 1
ATOM 546 O O . PHE A 1 72 ? 18.716 -9.856 -13.662 1.00 65.81 72 PHE A O 1
ATOM 553 N N . ALA A 1 73 ? 18.517 -7.712 -14.269 1.00 66.81 73 ALA A N 1
ATOM 554 C CA . ALA A 1 73 ? 18.128 -8.006 -15.646 1.00 66.81 73 ALA A CA 1
ATOM 555 C C . ALA A 1 73 ? 19.335 -8.483 -16.477 1.00 66.81 73 ALA A C 1
ATOM 557 O O . ALA A 1 73 ? 20.220 -7.711 -16.843 1.00 66.81 73 ALA A O 1
ATOM 558 N N . SER A 1 74 ? 19.356 -9.775 -16.809 1.00 67.00 74 SER A N 1
ATOM 559 C CA . SER A 1 74 ? 20.465 -10.419 -17.524 1.00 67.00 74 SER A CA 1
ATOM 560 C C . SER A 1 74 ? 20.266 -10.476 -19.044 1.00 67.00 74 SER A C 1
ATOM 562 O O . SER A 1 74 ? 19.147 -10.454 -19.553 1.00 67.00 74 SER A O 1
ATOM 564 N N . ILE A 1 75 ? 21.374 -10.599 -19.781 1.00 71.88 75 ILE A N 1
ATOM 565 C CA . ILE A 1 75 ? 21.382 -10.892 -21.221 1.00 71.88 75 ILE A CA 1
ATOM 566 C C . ILE A 1 75 ? 21.142 -12.393 -21.430 1.00 71.88 75 ILE A C 1
ATOM 568 O O . ILE A 1 75 ? 21.826 -13.217 -20.822 1.00 71.88 75 ILE A O 1
ATOM 572 N N . TYR A 1 76 ? 20.253 -12.759 -22.354 1.00 69.31 76 TYR A N 1
ATOM 573 C CA . TYR A 1 76 ? 20.002 -14.156 -22.717 1.00 69.31 76 TYR A CA 1
ATOM 574 C C . TYR A 1 76 ? 20.431 -14.442 -24.159 1.00 69.31 76 TYR A C 1
ATOM 576 O O . TYR A 1 76 ? 20.106 -13.697 -25.084 1.00 69.31 76 TYR A O 1
ATOM 584 N N . ARG A 1 77 ? 21.147 -15.553 -24.370 1.00 67.12 77 ARG A N 1
ATOM 585 C CA . ARG A 1 77 ? 21.414 -16.087 -25.714 1.00 67.12 77 ARG A CA 1
ATOM 586 C C . ARG A 1 77 ? 20.279 -17.013 -26.130 1.00 67.12 77 ARG A C 1
ATOM 588 O O . ARG A 1 77 ? 19.918 -17.931 -25.396 1.00 67.12 77 ARG A O 1
ATOM 595 N N . ALA A 1 78 ? 19.743 -16.761 -27.313 1.00 65.06 78 ALA A N 1
ATOM 596 C CA . ALA A 1 78 ? 18.672 -17.519 -27.928 1.00 65.06 78 ALA A CA 1
ATOM 597 C C . ALA A 1 78 ? 19.238 -18.200 -29.190 1.00 65.06 78 ALA A C 1
ATOM 599 O O . ALA A 1 78 ? 19.300 -17.614 -30.271 1.00 65.06 78 ALA A O 1
ATOM 600 N N . GLY A 1 79 ? 19.759 -19.420 -29.028 1.00 63.56 79 GLY A N 1
ATOM 601 C CA . GLY A 1 79 ? 20.524 -20.110 -30.075 1.00 63.56 79 GLY A CA 1
ATOM 602 C C . GLY A 1 79 ? 21.868 -19.433 -30.402 1.00 63.56 79 GLY A C 1
ATOM 603 O O . GLY A 1 79 ? 22.385 -18.625 -29.630 1.00 63.56 79 GLY A O 1
ATOM 604 N N . ASN A 1 80 ? 22.449 -19.760 -31.563 1.00 67.00 80 ASN A N 1
ATOM 605 C CA . ASN A 1 80 ? 23.799 -19.300 -31.937 1.00 67.00 80 ASN A CA 1
ATOM 606 C C . ASN A 1 80 ? 23.853 -17.871 -32.502 1.00 67.00 80 ASN A C 1
ATOM 608 O O . ASN A 1 80 ? 24.936 -17.295 -32.581 1.00 67.00 80 ASN A O 1
ATOM 612 N N . ARG A 1 81 ? 22.716 -17.301 -32.927 1.00 64.19 81 ARG A N 1
ATOM 613 C CA . ARG A 1 81 ? 22.684 -16.031 -33.680 1.00 64.19 81 ARG A CA 1
ATOM 614 C C . ARG A 1 81 ? 21.920 -14.899 -33.005 1.00 64.19 81 ARG A C 1
ATOM 616 O O . ARG A 1 81 ? 22.107 -13.758 -33.422 1.00 64.19 81 ARG A O 1
ATOM 623 N N . PHE A 1 82 ? 21.098 -15.187 -31.993 1.00 62.00 82 PHE A N 1
ATOM 624 C CA . PHE A 1 82 ? 20.274 -14.175 -31.338 1.00 62.00 82 PHE A CA 1
ATOM 625 C C . PHE A 1 82 ? 20.691 -13.934 -29.894 1.00 62.00 82 PHE A C 1
ATOM 627 O O . PHE A 1 82 ? 20.930 -14.856 -29.110 1.00 62.00 82 PHE A O 1
ATOM 634 N N . VAL A 1 83 ? 20.753 -12.654 -29.548 1.00 68.44 83 VAL A N 1
ATOM 635 C CA . VAL A 1 83 ? 2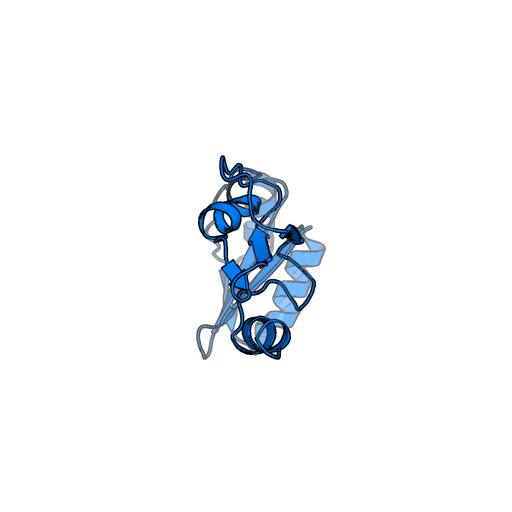0.974 -12.182 -28.185 1.00 68.44 83 VAL A CA 1
ATOM 636 C C . VAL A 1 83 ? 19.811 -11.272 -27.822 1.00 68.44 83 VAL A C 1
ATOM 638 O O . VAL A 1 83 ? 19.563 -10.280 -28.510 1.00 68.44 83 VAL A O 1
ATOM 641 N N . VAL A 1 84 ? 19.107 -11.624 -26.750 1.00 70.50 84 VAL A N 1
ATOM 642 C CA . VAL A 1 84 ? 18.076 -10.792 -26.131 1.00 70.50 84 VAL A CA 1
ATOM 643 C C . VAL A 1 84 ? 18.743 -10.000 -25.022 1.00 70.50 84 VAL A C 1
ATOM 645 O O . VAL A 1 84 ? 19.347 -10.583 -24.116 1.00 70.50 84 VAL A O 1
ATOM 648 N N . LYS A 1 85 ? 18.658 -8.673 -25.101 1.00 75.81 85 LYS A N 1
ATOM 649 C CA . LYS A 1 85 ? 19.217 -7.790 -24.078 1.00 75.81 85 LYS A CA 1
ATOM 650 C C . LYS A 1 85 ? 18.223 -6.705 -23.660 1.00 75.81 85 LYS A C 1
ATOM 652 O O . LYS A 1 85 ? 17.482 -6.207 -24.514 1.00 75.81 85 LYS A O 1
ATOM 657 N N . PRO A 1 86 ? 18.263 -6.275 -22.390 1.00 73.00 86 PRO A N 1
ATOM 658 C CA . PRO A 1 86 ? 17.566 -5.069 -21.977 1.00 73.00 86 PRO A CA 1
ATOM 659 C C . PRO A 1 86 ? 18.153 -3.817 -22.665 1.00 73.00 86 PRO A C 1
ATOM 661 O O . PRO A 1 86 ? 19.368 -3.757 -22.892 1.00 73.00 86 PRO A O 1
ATOM 664 N N . PRO A 1 87 ? 17.340 -2.788 -22.980 1.00 68.56 87 PRO A N 1
ATOM 665 C CA . PRO A 1 87 ? 17.775 -1.613 -23.740 1.00 68.56 87 PRO A CA 1
ATOM 666 C C . PRO A 1 87 ? 18.824 -0.761 -23.021 1.00 68.56 87 PRO A C 1
ATOM 668 O O . PRO A 1 87 ? 19.565 -0.042 -23.682 1.00 68.56 87 PRO A O 1
ATOM 671 N N . TRP A 1 88 ? 18.912 -0.856 -21.693 1.00 72.31 88 TRP A N 1
ATOM 672 C CA . TRP A 1 88 ? 19.898 -0.139 -20.876 1.00 72.31 88 TRP A CA 1
ATOM 673 C C . TRP A 1 88 ? 21.263 -0.837 -20.786 1.00 72.31 88 TRP A C 1
ATOM 675 O O . TRP A 1 88 ? 22.204 -0.249 -20.263 1.00 72.31 88 TRP A O 1
ATOM 685 N N . VAL A 1 89 ? 21.414 -2.062 -21.308 1.00 71.62 89 VAL A N 1
ATOM 686 C CA . VAL A 1 89 ? 22.693 -2.790 -21.278 1.00 71.62 89 VAL A CA 1
ATOM 687 C C . VAL A 1 89 ? 23.488 -2.529 -22.564 1.00 71.62 89 VAL A C 1
ATOM 689 O O . VAL A 1 89 ? 23.067 -2.890 -23.672 1.00 71.62 89 VAL A O 1
ATOM 692 N N . VAL A 1 90 ? 24.664 -1.908 -22.433 1.00 68.69 90 VAL A N 1
ATOM 693 C CA . VAL A 1 90 ? 25.596 -1.628 -23.542 1.00 68.69 90 VAL A CA 1
ATOM 694 C C . VAL A 1 90 ? 26.580 -2.793 -23.700 1.00 68.69 90 VAL A C 1
ATOM 696 O O . VAL A 1 90 ? 27.169 -3.248 -22.727 1.00 68.69 90 VAL A O 1
ATOM 699 N N . THR A 1 91 ? 26.772 -3.291 -24.926 1.00 63.88 91 THR A N 1
ATOM 700 C CA . THR A 1 91 ? 27.671 -4.425 -25.223 1.00 63.88 91 THR A CA 1
ATOM 701 C C . THR A 1 91 ? 28.551 -4.116 -26.430 1.00 63.88 91 THR A C 1
ATOM 703 O O . THR A 1 91 ? 28.047 -3.590 -27.418 1.00 63.88 91 THR A O 1
ATOM 706 N N . SER A 1 92 ? 29.829 -4.500 -26.394 1.00 57.41 92 SER A N 1
ATOM 707 C CA . SER A 1 92 ? 30.823 -4.234 -27.452 1.00 57.41 92 SER A CA 1
ATOM 708 C C . SER A 1 92 ? 30.870 -5.268 -28.592 1.00 57.41 92 SER A C 1
ATOM 710 O O . SER A 1 92 ? 31.664 -5.122 -29.518 1.00 57.41 92 SER A O 1
ATOM 712 N N . GLN A 1 93 ? 30.052 -6.329 -28.553 1.00 56.94 93 GLN A N 1
ATOM 713 C CA . GLN A 1 93 ? 30.090 -7.399 -29.562 1.00 56.94 93 GLN A CA 1
ATOM 714 C C . GLN A 1 93 ? 29.325 -7.025 -30.835 1.00 56.94 93 GLN A C 1
ATOM 716 O O . GLN A 1 93 ? 28.185 -6.587 -30.753 1.00 56.94 93 GLN A O 1
ATOM 721 N N . THR A 1 94 ? 29.938 -7.269 -31.999 1.00 52.78 94 THR A N 1
ATOM 722 C CA . THR A 1 94 ? 29.515 -6.786 -33.330 1.00 52.78 94 THR A CA 1
ATOM 723 C C . THR A 1 94 ? 28.896 -7.857 -34.250 1.00 52.78 94 THR A C 1
ATOM 725 O O . THR A 1 94 ? 28.582 -7.543 -35.391 1.00 52.78 94 THR A O 1
ATOM 728 N N . GLN A 1 95 ? 28.732 -9.117 -33.809 1.00 52.78 95 GLN A N 1
ATOM 729 C CA . GLN A 1 95 ? 28.417 -10.254 -34.709 1.00 52.78 95 GLN A CA 1
ATOM 730 C C . GLN A 1 95 ? 27.148 -11.077 -34.380 1.00 52.78 95 GLN A C 1
ATOM 732 O O . GLN A 1 95 ? 26.983 -12.172 -34.910 1.00 52.78 95 GLN A O 1
ATOM 737 N N . ALA A 1 96 ? 26.227 -10.589 -33.542 1.00 56.06 96 ALA A N 1
ATOM 738 C CA . ALA A 1 96 ? 24.940 -11.261 -33.303 1.00 56.06 96 ALA A CA 1
ATOM 739 C C . ALA A 1 96 ? 23.771 -10.399 -33.795 1.00 56.06 96 ALA A C 1
ATOM 741 O O . ALA A 1 96 ? 23.817 -9.180 -33.668 1.00 56.06 96 ALA A O 1
ATOM 742 N N . ASN A 1 97 ? 22.705 -11.020 -34.308 1.00 59.59 97 ASN A N 1
ATOM 743 C CA . ASN A 1 97 ? 21.451 -10.310 -34.546 1.00 59.59 97 ASN A CA 1
ATOM 744 C C . ASN A 1 97 ? 20.820 -10.007 -33.178 1.00 59.59 97 ASN A C 1
ATOM 746 O O . ASN A 1 97 ? 20.500 -10.924 -32.416 1.00 59.59 97 ASN A O 1
ATOM 750 N N . TRP A 1 98 ? 20.681 -8.728 -32.833 1.00 55.75 98 TRP A N 1
ATOM 751 C CA . TRP A 1 98 ? 20.157 -8.314 -31.530 1.00 55.75 98 TRP A CA 1
ATOM 752 C C . TRP A 1 98 ? 18.639 -8.179 -31.560 1.00 55.75 98 TRP A C 1
ATOM 754 O O . TRP A 1 98 ? 18.083 -7.570 -32.472 1.00 55.75 98 TRP A O 1
ATOM 764 N N . SER A 1 99 ? 17.985 -8.686 -30.518 1.00 57.88 99 SER A N 1
ATOM 765 C CA . SER A 1 99 ? 16.617 -8.305 -30.181 1.00 57.88 99 SER A CA 1
ATOM 766 C C . SER A 1 99 ? 16.653 -7.483 -28.897 1.00 57.88 99 SER A C 1
ATOM 768 O O . SER A 1 99 ? 17.226 -7.908 -27.889 1.00 57.88 99 SER A O 1
ATOM 770 N N . VAL A 1 100 ? 16.098 -6.274 -28.953 1.00 59.16 100 VAL A N 1
ATOM 771 C CA . VAL A 1 100 ? 15.967 -5.394 -27.790 1.00 59.16 100 VAL A CA 1
ATOM 772 C C . VAL A 1 100 ? 14.602 -5.654 -27.182 1.00 59.16 100 VAL A C 1
ATOM 774 O O . VAL A 1 100 ? 13.586 -5.340 -27.798 1.00 59.16 100 VAL A O 1
ATOM 777 N N . ASP A 1 101 ? 14.587 -6.220 -25.981 1.00 62.53 101 ASP A N 1
ATOM 778 C CA . ASP A 1 101 ? 13.351 -6.479 -25.251 1.00 62.53 101 ASP A CA 1
ATOM 779 C C . ASP A 1 101 ? 13.209 -5.523 -24.066 1.00 62.53 101 ASP A C 1
ATOM 781 O O . ASP A 1 101 ? 14.196 -5.175 -23.421 1.00 62.53 101 ASP A O 1
ATOM 785 N N . ARG A 1 102 ? 11.978 -5.098 -23.768 1.00 57.19 102 ARG A N 1
ATOM 786 C CA . ARG A 1 102 ? 11.655 -4.342 -22.554 1.00 57.19 102 ARG A CA 1
ATOM 787 C C . ARG A 1 102 ? 11.103 -5.315 -21.511 1.00 57.19 102 ARG A C 1
ATOM 789 O O . ARG A 1 102 ? 9.886 -5.515 -21.494 1.00 57.19 102 ARG A O 1
ATOM 796 N N . PRO A 1 103 ? 11.948 -5.876 -20.622 1.00 57.47 10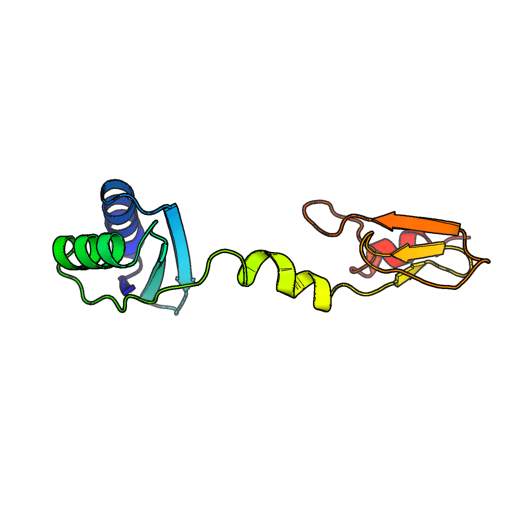3 PRO A N 1
ATOM 797 C CA . PRO A 1 103 ? 11.441 -6.700 -19.538 1.00 57.47 103 PRO A CA 1
ATOM 798 C C . PRO A 1 103 ? 10.469 -5.872 -18.691 1.00 57.47 103 PRO A C 1
ATOM 800 O O . PRO A 1 103 ? 10.733 -4.712 -18.369 1.00 57.47 103 PRO A O 1
ATOM 803 N N . GLY A 1 104 ? 9.293 -6.440 -18.431 1.00 64.75 104 GLY A N 1
ATOM 804 C CA . GLY A 1 104 ? 8.159 -5.721 -17.861 1.00 64.75 104 GLY A CA 1
ATOM 805 C C . GLY A 1 104 ? 6.845 -6.483 -18.044 1.00 64.75 104 GLY A C 1
ATOM 806 O O . GLY A 1 104 ? 6.790 -7.694 -17.866 1.00 64.75 104 GLY A O 1
ATOM 807 N N . ARG A 1 105 ? 5.770 -5.777 -18.418 1.00 48.62 105 ARG A N 1
ATOM 808 C CA . ARG A 1 105 ? 4.376 -6.279 -18.431 1.00 48.62 105 ARG A CA 1
ATOM 809 C C . ARG A 1 105 ? 4.005 -7.221 -19.594 1.00 48.62 105 ARG A C 1
ATOM 811 O O . ARG A 1 105 ? 2.821 -7.443 -19.826 1.00 48.62 105 ARG A O 1
ATOM 818 N N . SER A 1 106 ? 4.980 -7.753 -20.331 1.00 42.69 106 SER A N 1
ATOM 819 C CA . SER A 1 106 ? 4.740 -8.629 -21.490 1.00 42.69 106 SER A CA 1
ATOM 820 C C . SER A 1 106 ? 5.452 -9.968 -21.309 1.00 42.69 106 SER A C 1
ATOM 822 O O . SER A 1 106 ? 6.617 -10.006 -20.919 1.00 42.69 106 SER A O 1
ATOM 824 N N . PHE A 1 107 ? 4.766 -11.073 -21.611 1.00 43.88 107 PHE A N 1
ATOM 825 C CA . PHE A 1 107 ? 5.389 -12.397 -21.682 1.00 43.88 107 PHE A CA 1
ATOM 826 C C . PHE A 1 107 ? 6.333 -12.460 -22.896 1.00 43.88 107 PHE A C 1
ATOM 828 O O . PHE A 1 107 ? 5.971 -11.969 -23.963 1.00 43.88 107 PHE A O 1
ATOM 835 N N . GLY A 1 108 ? 7.517 -13.074 -22.763 1.00 49.19 108 GLY A N 1
ATOM 836 C CA . GLY A 1 108 ? 8.467 -13.219 -23.883 1.00 49.19 108 GLY A CA 1
ATOM 837 C C . GLY A 1 108 ? 9.867 -12.626 -23.684 1.00 49.19 108 GLY A C 1
ATOM 838 O O . GLY A 1 108 ? 10.619 -12.542 -24.650 1.00 49.19 108 GLY A O 1
ATOM 839 N N . SER A 1 109 ? 10.266 -12.295 -22.454 1.00 52.72 109 SER A N 1
ATOM 840 C CA . SER A 1 109 ? 11.564 -11.664 -22.152 1.00 52.72 109 SER A CA 1
ATOM 841 C C . SER A 1 109 ? 12.806 -12.562 -22.236 1.00 52.72 109 SER A C 1
ATOM 843 O O . SER A 1 109 ? 13.917 -12.148 -21.912 1.00 52.72 109 SER A O 1
ATOM 845 N N . GLY A 1 110 ? 12.642 -13.834 -22.611 1.00 49.97 110 GLY A N 1
ATOM 846 C CA . GLY A 1 110 ? 13.726 -14.828 -22.643 1.00 49.97 110 GLY A CA 1
ATOM 847 C C . GLY A 1 110 ? 14.104 -15.417 -21.274 1.00 49.97 110 GLY A C 1
ATOM 848 O O . GLY A 1 110 ? 14.808 -16.428 -21.215 1.00 49.97 110 GLY A O 1
ATOM 849 N N . SER A 1 111 ? 13.591 -14.849 -20.177 1.00 52.59 111 SER A N 1
ATOM 850 C CA . SER A 1 111 ? 13.883 -15.256 -18.794 1.00 52.59 111 SER A CA 1
ATOM 851 C C . SER A 1 111 ? 13.315 -16.641 -18.451 1.00 52.59 111 SER A C 1
ATOM 853 O O . SER A 1 111 ? 13.939 -17.415 -17.723 1.00 52.59 111 SER A O 1
ATOM 855 N N . HIS A 1 112 ? 12.156 -16.987 -19.022 1.00 48.38 112 HIS A N 1
ATOM 856 C CA . HIS A 1 112 ? 11.463 -18.254 -18.781 1.00 48.38 112 HIS A CA 1
ATOM 857 C C . HIS A 1 112 ? 11.885 -19.336 -19.811 1.00 48.38 112 HIS A C 1
ATOM 859 O O . HIS A 1 112 ? 12.009 -19.027 -21.002 1.00 48.38 112 HIS A O 1
ATOM 865 N N . PRO A 1 113 ? 12.089 -20.612 -19.413 1.00 48.91 113 PRO A N 1
ATOM 866 C CA . PRO A 1 113 ? 12.542 -21.700 -20.300 1.00 48.91 113 PRO A CA 1
ATOM 867 C C . PRO A 1 113 ? 11.784 -21.891 -21.639 1.00 48.91 113 PRO A C 1
ATOM 869 O O . PRO A 1 113 ? 12.440 -22.172 -22.642 1.00 48.91 113 PRO A O 1
ATOM 872 N N . PRO A 1 114 ? 10.453 -21.687 -21.734 1.00 46.47 114 PRO A N 1
ATOM 873 C CA . PRO A 1 114 ? 9.703 -21.819 -22.986 1.00 46.47 114 PRO A CA 1
ATOM 874 C C . PRO A 1 114 ? 10.089 -20.779 -24.045 1.00 46.47 114 PRO A C 1
ATOM 876 O O . PRO A 1 114 ? 10.087 -21.084 -25.234 1.00 46.47 114 PRO A O 1
ATOM 879 N N . THR A 1 115 ? 10.470 -19.562 -23.640 1.00 49.31 115 THR A N 1
ATOM 880 C CA . THR A 1 115 ? 10.881 -18.510 -24.585 1.00 49.31 115 THR A CA 1
ATOM 881 C C . THR A 1 115 ? 12.260 -18.800 -25.182 1.00 49.31 115 THR A C 1
ATOM 883 O O . THR A 1 115 ? 12.506 -18.473 -26.339 1.00 49.31 115 THR A O 1
ATOM 886 N N . ARG A 1 116 ? 13.145 -19.488 -24.443 1.00 52.31 116 ARG A N 1
ATOM 887 C CA . ARG A 1 116 ? 14.426 -19.983 -24.982 1.00 52.31 116 ARG A CA 1
ATOM 888 C C . ARG A 1 116 ? 14.233 -21.076 -26.039 1.00 52.31 116 ARG A C 1
ATOM 890 O O . ARG A 1 116 ? 14.998 -21.123 -26.997 1.00 52.31 116 ARG A O 1
ATOM 897 N N . LEU A 1 117 ? 13.201 -21.912 -25.898 1.00 49.03 117 LEU A N 1
ATOM 898 C CA . LEU A 1 117 ? 12.887 -23.003 -26.832 1.00 49.03 117 LEU A CA 1
ATOM 899 C C . LEU A 1 117 ? 12.327 -22.518 -28.180 1.00 49.03 117 LEU A C 1
ATOM 901 O O . LEU A 1 117 ? 12.656 -23.102 -29.210 1.00 49.03 117 LEU A O 1
ATOM 905 N N . ALA A 1 118 ? 11.562 -21.422 -28.206 1.00 49.22 118 ALA A N 1
ATOM 906 C CA . ALA A 1 118 ? 11.015 -20.857 -29.448 1.00 49.22 118 ALA A CA 1
ATOM 907 C C . ALA A 1 118 ? 12.092 -20.339 -30.430 1.00 49.22 118 ALA A C 1
ATOM 909 O O . ALA A 1 118 ? 11.844 -20.258 -31.627 1.00 49.22 118 ALA A O 1
ATOM 910 N N . PHE A 1 119 ? 13.303 -20.043 -29.945 1.00 46.19 119 PHE A N 1
ATOM 911 C CA . PHE A 1 119 ? 14.463 -19.682 -30.775 1.00 46.19 119 PHE A CA 1
ATOM 912 C C . PHE A 1 119 ? 15.431 -20.853 -31.028 1.00 46.19 119 PHE A C 1
ATOM 914 O O . PHE A 1 119 ? 16.446 -20.678 -31.700 1.00 46.19 119 PHE A O 1
ATOM 921 N N . GLY A 1 120 ? 15.145 -22.031 -30.466 1.00 42.81 120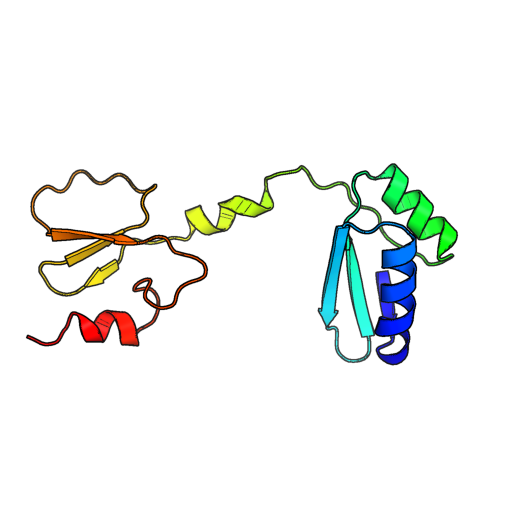 GLY A N 1
ATOM 922 C CA . GLY A 1 120 ? 15.984 -23.231 -30.533 1.00 42.81 120 GLY A CA 1
ATOM 923 C C . GLY A 1 120 ? 15.508 -24.290 -31.528 1.00 42.81 120 GLY A C 1
ATOM 924 O O . GLY A 1 120 ? 15.975 -25.421 -31.460 1.00 42.81 120 GLY A O 1
ATOM 925 N N . SER A 1 121 ? 14.581 -23.960 -32.428 1.00 42.34 121 SER A N 1
ATOM 926 C CA . SER A 1 121 ? 14.116 -24.868 -33.483 1.00 42.34 121 SER A CA 1
ATOM 927 C C . SER A 1 121 ? 14.393 -24.292 -34.869 1.00 42.34 121 SER A C 1
ATOM 929 O O . SER A 1 121 ? 13.494 -23.795 -35.536 1.00 42.34 121 SER A O 1
ATOM 931 N N . THR A 1 122 ? 15.660 -24.330 -35.289 1.00 38.81 122 THR A N 1
ATOM 932 C CA . THR A 1 122 ? 16.134 -24.897 -36.572 1.00 38.81 122 THR A CA 1
ATOM 933 C C . THR A 1 122 ? 17.650 -25.052 -36.504 1.00 38.81 122 THR A C 1
ATOM 935 O O . THR A 1 122 ? 18.314 -24.084 -36.064 1.00 38.81 122 THR A O 1
#